Protein AF-A0A0E3U352-F1 (afdb_monomer)

Radius of gyration: 19.58 Å; Cα contacts (8 Å, |Δi|>4): 116; chains: 1; bounding box: 45×62×41 Å

Mean predicted aligned error: 8.44 Å

pLDDT: mean 85.52, std 12.53, range [51.03, 97.19]

Organism: NCBI:txid931571

Nearest PDB structures (foldseek):
  3rzs-assembly1_A  TM=8.070E-01  e=1.057E-03  Apis mellifera
  3s0g-assembly2_B  TM=7.967E-01  e=9.488E-04  Apis mellifera
  6oii-assembly1_A  TM=7.625E-01  e=1.627E-03  Aedes aegypti
  8by4-assembly1_A  TM=8.052E-01  e=2.789E-03  Aedes albopictus
  7xyq-assembly1_B  TM=6.851E-01  e=1.627E-03  synthetic construct

Structure (mmCIF, N/CA/C/O backbone):
data_AF-A0A0E3U352-F1
#
_entry.id   AF-A0A0E3U352-F1
#
loop_
_atom_site.group_PDB
_atom_site.id
_atom_site.type_symbol
_atom_site.label_atom_id
_atom_site.label_alt_id
_atom_site.label_comp_id
_atom_site.label_asym_id
_atom_site.label_entity_id
_atom_site.label_seq_id
_atom_site.pdbx_PDB_ins_code
_atom_site.Cartn_x
_atom_site.Cartn_y
_atom_site.Cartn_z
_atom_site.occupancy
_atom_site.B_iso_or_equiv
_atom_site.auth_seq_id
_atom_site.auth_comp_id
_atom_site.auth_asym_id
_atom_site.auth_atom_id
_atom_site.pdbx_PDB_model_num
ATOM 1 N N . MET A 1 1 ? -15.430 -45.493 -12.175 1.00 65.56 1 MET A N 1
ATOM 2 C CA . MET A 1 1 ? -14.431 -44.881 -11.269 1.00 65.56 1 MET A CA 1
ATOM 3 C C . MET A 1 1 ? -13.595 -43.798 -11.962 1.00 65.56 1 MET A C 1
ATOM 5 O O . MET A 1 1 ? -13.644 -42.668 -11.506 1.00 65.56 1 MET A O 1
ATOM 9 N N . MET A 1 2 ? -12.945 -44.054 -13.107 1.00 70.50 2 MET A N 1
ATOM 10 C CA . MET A 1 2 ? -12.106 -43.055 -13.814 1.00 70.50 2 MET A CA 1
ATOM 11 C C . MET A 1 2 ? -12.839 -41.765 -14.256 1.00 70.50 2 MET A C 1
ATOM 13 O O . MET A 1 2 ? -12.291 -40.674 -14.143 1.00 70.50 2 MET A O 1
ATOM 17 N N . LYS A 1 3 ? -14.112 -41.863 -14.675 1.00 71.12 3 LYS A N 1
ATOM 18 C CA . LYS A 1 3 ? -14.946 -40.695 -15.039 1.00 71.12 3 LYS A CA 1
ATOM 19 C C . LYS A 1 3 ? -15.264 -39.764 -13.856 1.00 71.12 3 LYS A C 1
ATOM 21 O O . LYS A 1 3 ? -15.418 -38.568 -14.059 1.00 71.12 3 LYS A O 1
ATOM 26 N N . LEU A 1 4 ? -15.342 -40.302 -12.634 1.00 76.75 4 LEU A N 1
ATOM 27 C CA . LEU A 1 4 ? -15.617 -39.523 -11.419 1.00 76.75 4 LEU A CA 1
ATOM 28 C C . LEU A 1 4 ? -14.368 -38.747 -10.966 1.00 76.75 4 LEU A C 1
ATOM 30 O O . LEU A 1 4 ? -14.471 -37.601 -10.549 1.00 76.75 4 LEU A O 1
ATOM 34 N N . LEU A 1 5 ? -13.188 -39.353 -11.129 1.00 78.75 5 LEU A N 1
ATOM 35 C CA . LEU A 1 5 ? -11.890 -38.733 -10.846 1.00 78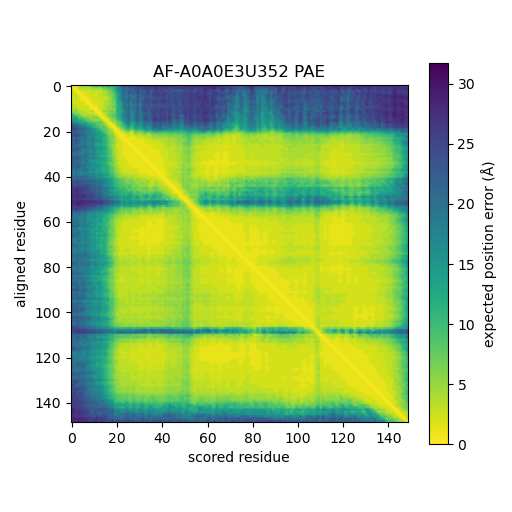.75 5 LEU A CA 1
ATOM 36 C C . LEU A 1 5 ? -11.598 -37.549 -11.781 1.00 78.75 5 LEU A C 1
ATOM 38 O O . LEU A 1 5 ? -11.175 -36.499 -11.314 1.00 78.75 5 LEU A O 1
ATOM 42 N N . LEU A 1 6 ? -11.896 -37.684 -13.078 1.00 77.75 6 LEU A N 1
ATOM 43 C CA . LEU A 1 6 ? -11.733 -36.595 -14.051 1.00 77.75 6 LEU A CA 1
ATOM 44 C C . LEU A 1 6 ? -12.656 -35.402 -13.766 1.00 77.75 6 LEU A C 1
ATOM 46 O O . LEU A 1 6 ? -12.216 -34.262 -13.871 1.00 77.75 6 LEU A O 1
ATOM 50 N N . LEU A 1 7 ? -13.907 -35.652 -13.361 1.00 78.75 7 LEU A N 1
ATOM 51 C CA . LEU A 1 7 ? -14.844 -34.594 -12.965 1.00 78.75 7 LEU A CA 1
ATOM 52 C C . LEU A 1 7 ? -14.367 -33.842 -11.717 1.00 78.75 7 LEU A C 1
ATOM 54 O O . LEU A 1 7 ? -14.436 -32.619 -11.690 1.00 78.75 7 LEU A O 1
ATOM 58 N N . LEU A 1 8 ? -13.833 -34.547 -10.715 1.00 77.88 8 LEU A N 1
ATOM 59 C CA . LEU A 1 8 ? -13.301 -33.918 -9.502 1.00 77.88 8 LEU A CA 1
ATOM 60 C C . LEU A 1 8 ? -12.065 -33.052 -9.783 1.00 77.88 8 LEU A C 1
ATOM 62 O O . LEU A 1 8 ? -11.961 -31.969 -9.217 1.00 77.88 8 LEU A O 1
ATOM 66 N N . VAL A 1 9 ? -11.181 -33.484 -10.689 1.00 78.19 9 VAL A N 1
ATOM 67 C CA . VAL A 1 9 ? -10.020 -32.690 -11.134 1.00 78.19 9 VAL A CA 1
ATOM 68 C C . VAL A 1 9 ? -10.463 -31.450 -11.917 1.00 78.19 9 VAL A C 1
ATOM 70 O O . VAL A 1 9 ? -9.933 -30.366 -11.709 1.00 78.19 9 VAL A O 1
ATOM 73 N N . PHE A 1 10 ? -11.470 -31.567 -12.786 1.00 71.69 10 PHE A N 1
ATOM 74 C CA . PHE A 1 10 ? -11.976 -30.417 -13.544 1.00 71.69 10 PHE A CA 1
ATOM 75 C C . PHE A 1 10 ? -12.649 -29.374 -12.636 1.00 71.69 10 PHE A C 1
ATOM 77 O O . PHE A 1 10 ? -12.454 -28.174 -12.819 1.00 71.69 10 PHE A O 1
ATOM 84 N N . VAL A 1 11 ? -13.392 -29.828 -11.619 1.00 69.88 11 VAL A N 1
ATOM 85 C CA . VAL A 1 11 ? -14.017 -28.948 -10.622 1.00 69.88 11 VAL A CA 1
ATOM 86 C C . VAL A 1 11 ? -12.960 -28.276 -9.739 1.00 69.88 11 VAL A C 1
ATOM 88 O O . VAL A 1 11 ? -13.047 -27.068 -9.519 1.00 69.88 11 VAL A O 1
ATOM 91 N N . SER A 1 12 ? -11.926 -28.995 -9.290 1.00 65.56 12 SER A N 1
ATOM 92 C CA . SER A 1 12 ? -10.854 -28.397 -8.481 1.00 65.56 12 SER A CA 1
ATOM 93 C C . SER A 1 12 ? -9.987 -27.408 -9.267 1.00 65.56 12 SER A C 1
ATOM 95 O O . SER A 1 12 ? -9.595 -26.388 -8.706 1.00 65.56 12 SER A O 1
ATOM 97 N N . LEU A 1 13 ? -9.758 -27.636 -10.567 1.00 60.59 13 LEU A N 1
ATOM 98 C CA . LEU A 1 13 ? -9.103 -26.659 -11.447 1.00 60.59 13 LEU A CA 1
ATOM 99 C C . LEU A 1 13 ? -9.964 -25.410 -11.678 1.00 60.59 13 LEU A C 1
ATOM 101 O O . LEU A 1 13 ? -9.439 -24.300 -11.695 1.00 60.59 13 LEU A O 1
ATOM 105 N N . SER A 1 14 ? -11.285 -25.564 -11.808 1.00 60.53 14 SER A N 1
ATOM 106 C CA . SER A 1 14 ? -12.181 -24.422 -12.038 1.00 60.53 14 SER A CA 1
ATOM 107 C C . SER A 1 14 ? -12.293 -23.464 -10.844 1.00 60.53 14 SER A C 1
ATOM 109 O O . SER A 1 14 ? -12.634 -22.300 -11.029 1.00 60.53 14 SER A O 1
ATOM 111 N N . MET A 1 15 ? -11.955 -23.913 -9.628 1.00 54.12 15 MET A N 1
ATOM 112 C CA . MET A 1 15 ? -11.966 -23.064 -8.430 1.00 54.12 15 MET A CA 1
ATOM 113 C C . MET A 1 15 ? -10.723 -22.174 -8.278 1.00 54.12 15 MET A C 1
ATOM 115 O O . MET A 1 15 ? -10.736 -21.281 -7.435 1.00 54.12 15 MET A O 1
ATOM 119 N N . GLN A 1 16 ? -9.669 -22.373 -9.077 1.00 53.03 16 GLN A N 1
ATOM 120 C CA . GLN A 1 16 ? -8.425 -21.599 -8.947 1.00 53.03 16 GLN A CA 1
ATOM 121 C C . GLN A 1 16 ? -8.409 -20.297 -9.756 1.00 53.03 16 GLN A C 1
ATOM 123 O O . GLN A 1 16 ? -7.476 -19.514 -9.628 1.00 53.03 16 GLN A O 1
ATOM 128 N N . PHE A 1 17 ? -9.444 -20.028 -10.555 1.00 51.03 17 PHE A N 1
ATOM 129 C CA . PHE A 1 17 ? -9.500 -18.849 -11.419 1.00 51.03 17 PHE A CA 1
ATOM 130 C C . PHE A 1 17 ? -10.541 -17.831 -10.935 1.00 51.03 17 PHE A C 1
ATOM 132 O O . PHE A 1 17 ? -11.420 -17.404 -11.680 1.00 51.03 17 PHE A O 1
ATOM 139 N N . GLN A 1 18 ? -10.467 -17.431 -9.664 1.00 53.19 18 GLN A N 1
ATOM 140 C CA . GLN A 1 18 ? -11.111 -16.187 -9.244 1.00 53.19 18 GLN A CA 1
ATOM 141 C C . GLN A 1 18 ? -10.160 -15.038 -9.556 1.00 53.19 18 GLN A C 1
ATOM 143 O O . GLN A 1 18 ? -9.389 -14.613 -8.701 1.00 53.19 18 GLN A O 1
ATOM 148 N N . ALA A 1 19 ? -10.194 -14.559 -10.802 1.00 55.97 19 ALA A N 1
ATOM 149 C CA . ALA A 1 19 ? -9.530 -13.313 -11.163 1.00 55.97 19 ALA A CA 1
ATOM 150 C C . ALA A 1 19 ? -10.011 -12.219 -10.194 1.00 55.97 19 ALA A C 1
ATOM 152 O O . ALA A 1 19 ? -11.201 -11.888 -10.164 1.00 55.97 19 ALA A O 1
ATOM 153 N N . LYS A 1 20 ? -9.108 -11.714 -9.345 1.00 63.66 20 LYS A N 1
ATOM 154 C CA . LYS A 1 20 ? -9.445 -10.692 -8.350 1.00 63.66 20 LYS A CA 1
ATOM 155 C C . LYS A 1 20 ? -9.886 -9.424 -9.084 1.00 63.66 20 LYS A C 1
ATOM 157 O O . LYS A 1 20 ? -9.142 -8.837 -9.863 1.00 63.66 20 LYS A O 1
ATOM 162 N N . ARG A 1 21 ? -11.138 -9.016 -8.869 1.00 79.12 21 ARG A N 1
ATOM 163 C CA . ARG A 1 21 ? -11.735 -7.845 -9.523 1.00 79.12 21 ARG A CA 1
ATOM 164 C C . ARG A 1 21 ? -11.149 -6.557 -8.934 1.00 79.12 21 ARG A C 1
ATOM 166 O O . ARG A 1 21 ? -11.335 -6.305 -7.746 1.00 79.12 21 ARG A O 1
ATOM 173 N N . LYS A 1 22 ? -10.537 -5.710 -9.770 1.00 80.19 22 LYS A N 1
ATOM 174 C CA . LYS A 1 22 ? -10.130 -4.344 -9.389 1.00 80.19 22 LYS A CA 1
ATOM 175 C C . LYS A 1 22 ? -11.357 -3.509 -8.987 1.00 80.19 22 LYS A C 1
ATOM 177 O O . LYS A 1 22 ? -12.400 -3.580 -9.641 1.00 80.19 22 LYS A O 1
ATOM 182 N N . LEU A 1 23 ? -11.239 -2.719 -7.918 1.00 85.31 23 LEU A N 1
ATOM 183 C CA . LEU A 1 23 ? -12.310 -1.819 -7.479 1.00 85.31 23 LEU A CA 1
ATOM 184 C C . LEU A 1 23 ? -12.425 -0.625 -8.431 1.00 85.31 23 LEU A C 1
ATOM 186 O O . LEU A 1 23 ? -11.430 -0.047 -8.865 1.00 85.31 23 LEU A O 1
ATOM 190 N N . THR A 1 24 ? -13.657 -0.214 -8.708 1.00 89.44 24 THR A N 1
ATOM 191 C CA . THR A 1 24 ? -13.950 1.052 -9.386 1.00 89.44 24 THR A CA 1
ATOM 192 C C . THR A 1 24 ? -13.665 2.253 -8.478 1.00 89.44 24 THR A C 1
ATOM 194 O O . THR A 1 24 ? -13.615 2.138 -7.253 1.00 89.44 24 THR A O 1
ATOM 197 N N . GLN A 1 25 ? -13.542 3.450 -9.060 1.00 87.75 25 GLN A N 1
ATOM 198 C CA . GLN A 1 25 ? -13.321 4.684 -8.292 1.00 87.75 25 GLN A CA 1
ATOM 199 C C . GLN A 1 25 ? -14.418 4.958 -7.252 1.00 87.75 25 GLN A C 1
ATOM 201 O O . GLN A 1 25 ? -14.124 5.402 -6.141 1.00 87.75 25 GLN A O 1
ATOM 206 N N . ASP A 1 26 ? -15.679 4.668 -7.570 1.00 92.00 26 ASP A N 1
ATOM 207 C CA . ASP A 1 26 ? -16.778 4.864 -6.621 1.00 92.00 26 ASP A CA 1
ATOM 208 C C . ASP A 1 26 ? -16.754 3.834 -5.486 1.00 92.00 26 ASP A C 1
ATOM 210 O O . ASP A 1 26 ? -17.045 4.175 -4.337 1.00 92.00 26 ASP A O 1
ATOM 214 N N . GLU A 1 27 ? -16.317 2.606 -5.764 1.00 92.00 27 GLU A N 1
ATOM 215 C CA . GLU A 1 27 ? -16.105 1.584 -4.737 1.00 92.00 27 GLU A CA 1
ATOM 216 C C . GLU A 1 27 ? -14.934 1.939 -3.821 1.00 92.00 27 GLU A C 1
ATOM 218 O O . GLU A 1 27 ? -15.064 1.813 -2.606 1.00 92.00 27 GLU A O 1
ATOM 223 N N . ILE A 1 28 ? -13.838 2.477 -4.365 1.00 89.81 28 ILE A N 1
ATOM 224 C CA . ILE A 1 28 ? -12.711 2.988 -3.568 1.00 89.81 28 ILE A CA 1
ATOM 225 C C . ILE A 1 28 ? -13.178 4.124 -2.649 1.00 89.81 28 ILE A C 1
ATOM 227 O O . ILE A 1 28 ? -12.854 4.142 -1.461 1.00 89.81 28 ILE A O 1
ATOM 231 N N . ARG A 1 29 ? -13.983 5.067 -3.156 1.00 90.88 29 ARG A N 1
ATOM 232 C CA . ARG A 1 29 ? -14.548 6.156 -2.337 1.00 90.88 29 ARG A CA 1
ATOM 233 C C . ARG A 1 29 ? -15.460 5.626 -1.232 1.00 90.88 29 ARG A C 1
ATOM 235 O O . ARG A 1 29 ? -15.402 6.118 -0.101 1.00 90.88 29 ARG A O 1
ATOM 242 N N . ALA A 1 30 ? -16.298 4.639 -1.546 1.00 93.88 30 ALA A N 1
ATOM 243 C CA . ALA A 1 30 ? -17.180 4.003 -0.576 1.00 93.88 30 ALA A CA 1
ATOM 244 C C . ALA A 1 30 ? -16.386 3.260 0.512 1.00 93.88 30 ALA A C 1
ATOM 246 O O . ALA A 1 30 ? -16.662 3.455 1.701 1.00 93.88 30 ALA A O 1
ATOM 247 N N . ALA A 1 31 ? -15.366 2.489 0.119 1.00 93.12 31 ALA A N 1
ATOM 248 C CA . ALA A 1 31 ? -14.446 1.805 1.023 1.00 93.12 31 ALA A CA 1
ATOM 249 C C . ALA A 1 31 ? -13.722 2.806 1.930 1.00 93.12 31 ALA A C 1
ATOM 251 O O . ALA A 1 31 ? -13.769 2.672 3.149 1.00 93.12 31 ALA A O 1
ATOM 252 N N . ASN A 1 32 ? -13.183 3.894 1.373 1.00 92.25 32 ASN A N 1
ATOM 253 C CA . ASN A 1 32 ? -12.518 4.939 2.153 1.00 92.25 32 ASN A CA 1
ATOM 254 C C . ASN A 1 32 ? -13.441 5.532 3.232 1.00 92.25 32 ASN A C 1
ATOM 256 O O . ASN A 1 32 ? -13.077 5.610 4.406 1.00 92.25 32 ASN A O 1
ATOM 260 N N . LYS A 1 33 ? -14.681 5.889 2.870 1.00 93.19 33 LYS A N 1
ATOM 261 C CA . LYS A 1 33 ? -15.666 6.416 3.830 1.00 93.19 33 LYS A CA 1
ATOM 262 C C . LYS A 1 33 ? -15.987 5.405 4.937 1.00 93.19 33 LYS A C 1
ATOM 264 O O . LYS A 1 33 ? -16.078 5.783 6.107 1.00 93.19 33 LYS A O 1
ATOM 269 N N . LYS A 1 34 ? -16.166 4.131 4.576 1.00 95.94 34 LYS A N 1
ATOM 270 C CA . LYS A 1 34 ? -16.408 3.023 5.513 1.00 95.94 34 LYS A CA 1
ATOM 271 C C . LYS A 1 34 ? -15.214 2.836 6.457 1.00 95.94 34 LYS A C 1
ATOM 273 O O . LYS A 1 34 ? -15.401 2.822 7.672 1.00 95.94 34 LYS A O 1
ATOM 278 N N . CYS A 1 35 ? -14.001 2.752 5.923 1.00 95.75 35 CYS A N 1
ATOM 279 C CA . CYS A 1 35 ? -12.793 2.492 6.696 1.00 95.75 35 CYS A CA 1
ATOM 280 C C . CYS A 1 35 ? -12.414 3.659 7.611 1.00 95.75 35 CYS A C 1
ATOM 282 O O . CYS A 1 35 ? -12.021 3.417 8.750 1.00 95.75 35 CYS A O 1
ATOM 284 N N . LEU A 1 36 ? -12.611 4.912 7.185 1.00 94.69 36 LEU A N 1
ATOM 285 C CA . LEU A 1 36 ? -12.459 6.087 8.054 1.00 94.69 36 LEU A CA 1
ATOM 286 C C . LEU A 1 36 ? -13.405 6.039 9.254 1.00 94.69 36 LEU A C 1
ATOM 288 O O . LEU A 1 36 ? -12.991 6.250 10.394 1.00 94.69 36 LEU A O 1
ATOM 292 N N . LYS A 1 37 ? -14.679 5.720 9.001 1.00 95.38 37 LYS A N 1
ATOM 293 C CA . LYS A 1 37 ? -15.682 5.594 10.060 1.00 95.38 37 LYS A CA 1
ATOM 294 C C . LYS A 1 37 ? -15.311 4.486 11.050 1.00 95.38 37 LYS A C 1
ATOM 296 O O . LYS A 1 37 ? -15.405 4.703 12.253 1.00 95.38 37 LYS A O 1
ATOM 301 N N . ASN A 1 38 ? -14.890 3.323 10.554 1.00 95.50 38 ASN A N 1
ATOM 302 C CA . ASN A 1 38 ? -14.604 2.152 11.386 1.00 95.50 38 ASN A CA 1
ATOM 303 C C . ASN A 1 38 ? -13.318 2.300 12.208 1.00 95.50 38 ASN A C 1
ATOM 305 O O . ASN A 1 38 ? -13.252 1.830 13.341 1.00 95.50 38 ASN A O 1
ATOM 309 N N . SER A 1 39 ? -12.300 2.958 11.656 1.00 95.69 39 SER A N 1
ATOM 310 C CA . SER A 1 39 ? -11.027 3.170 12.345 1.00 95.69 39 SER A CA 1
ATOM 311 C C . SER A 1 39 ? -11.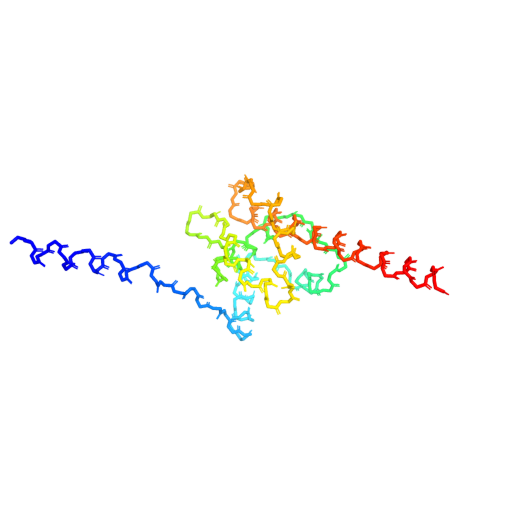054 4.352 13.318 1.00 95.69 39 SER A C 1
ATOM 313 O O . SER A 1 39 ? -10.212 4.435 14.214 1.00 95.69 39 SER A O 1
ATOM 315 N N . GLY A 1 40 ? -11.998 5.286 13.144 1.00 94.44 40 GLY A N 1
ATOM 316 C CA . GLY A 1 40 ? -12.020 6.556 13.871 1.00 94.44 40 GLY A CA 1
ATOM 317 C C . GLY A 1 40 ? -10.840 7.469 13.516 1.00 94.44 40 GLY A C 1
ATOM 318 O O . GLY A 1 40 ? -10.466 8.328 14.328 1.00 94.44 40 GLY A O 1
ATOM 319 N N . MET A 1 41 ? -10.217 7.241 12.353 1.00 91.31 41 MET A N 1
ATOM 320 C CA . MET A 1 41 ? -9.134 8.055 11.809 1.00 91.31 41 MET A CA 1
ATOM 321 C C . MET A 1 41 ? -9.678 9.375 11.256 1.00 91.31 41 MET A C 1
ATOM 323 O O . MET A 1 41 ? -10.767 9.434 10.685 1.00 91.31 41 MET A O 1
ATOM 327 N N . ASP A 1 42 ? -8.906 10.445 11.433 1.00 86.75 42 ASP A N 1
ATOM 328 C CA . ASP A 1 42 ? -9.269 11.758 10.918 1.00 86.75 42 ASP A CA 1
ATOM 329 C C . ASP A 1 42 ? -9.148 11.814 9.386 1.00 86.75 42 ASP A C 1
ATOM 331 O O . ASP A 1 42 ? -8.153 11.384 8.799 1.00 86.75 42 ASP A O 1
ATOM 335 N N . SER A 1 43 ? -10.164 12.376 8.730 1.00 83.44 43 SER A N 1
ATOM 336 C CA . SER A 1 43 ? -10.210 12.476 7.264 1.00 83.44 43 SER A CA 1
ATOM 337 C C . SER A 1 43 ? -9.130 13.389 6.667 1.00 83.44 43 SER A C 1
ATOM 339 O O . SER A 1 43 ? -8.784 13.241 5.494 1.00 83.44 43 SER A O 1
ATOM 341 N N . GLY A 1 44 ? -8.572 14.313 7.455 1.00 80.25 44 GLY A N 1
ATOM 342 C CA . GLY A 1 44 ? -7.453 15.164 7.063 1.00 80.25 44 GLY A CA 1
ATOM 343 C C . GLY A 1 44 ? -6.154 14.382 6.878 1.00 80.25 44 GLY A C 1
ATOM 344 O O . GLY A 1 44 ? -5.377 14.717 5.989 1.00 80.25 44 GLY A O 1
ATOM 345 N N . VAL A 1 45 ? -5.957 13.283 7.617 1.00 75.19 45 VAL A N 1
ATOM 346 C CA . VAL A 1 45 ? -4.788 12.401 7.442 1.00 75.19 45 VAL A CA 1
ATOM 347 C C . VAL A 1 45 ? -4.782 11.772 6.046 1.00 75.19 45 VAL A C 1
ATOM 349 O O . VAL A 1 45 ? -3.729 11.689 5.424 1.00 75.19 45 VAL A O 1
ATOM 352 N N . VAL A 1 46 ? -5.951 11.412 5.499 1.00 72.56 46 VAL A N 1
ATOM 353 C CA . VAL A 1 46 ? -6.058 10.839 4.141 1.00 72.56 46 VAL A CA 1
ATOM 354 C C . VAL A 1 46 ? -5.666 11.842 3.062 1.00 72.56 46 VAL A C 1
ATOM 356 O O . VAL A 1 46 ? -5.037 11.465 2.079 1.00 72.56 46 VAL A O 1
ATOM 359 N N . LYS A 1 47 ? -5.986 13.127 3.242 1.00 70.44 47 LYS A N 1
ATOM 360 C CA . LYS A 1 47 ? -5.592 14.165 2.279 1.00 70.44 47 LYS A CA 1
ATOM 361 C C . LYS A 1 47 ? -4.071 14.291 2.170 1.00 70.44 47 LYS A C 1
ATOM 363 O O . LYS A 1 47 ? -3.571 14.474 1.067 1.00 70.44 47 LYS A O 1
ATOM 368 N N . ASN A 1 48 ? -3.360 14.105 3.281 1.00 66.06 48 ASN A N 1
ATOM 369 C CA . ASN A 1 48 ? -1.896 14.139 3.316 1.00 66.06 48 ASN A CA 1
ATOM 370 C C . ASN A 1 48 ? -1.261 12.882 2.697 1.00 66.06 48 ASN A C 1
ATOM 372 O O . ASN A 1 48 ? -0.163 12.956 2.160 1.00 66.06 48 ASN A O 1
ATOM 376 N N . ILE A 1 49 ? -1.954 11.736 2.734 1.00 66.81 49 ILE A N 1
ATOM 377 C CA . ILE A 1 49 ? -1.524 10.518 2.022 1.00 66.81 49 ILE A CA 1
ATOM 378 C C . ILE A 1 49 ? -1.578 10.749 0.507 1.00 66.81 49 ILE A C 1
ATOM 380 O O . ILE A 1 49 ? -0.672 10.347 -0.212 1.00 66.81 49 ILE A O 1
ATOM 384 N N . ILE A 1 50 ? -2.628 11.424 0.029 1.00 59.66 50 ILE A N 1
ATOM 385 C CA . ILE A 1 50 ? -2.829 11.713 -1.398 1.00 59.66 50 ILE A CA 1
ATOM 386 C C . ILE A 1 50 ? -1.829 12.762 -1.910 1.00 59.66 50 ILE A C 1
ATOM 388 O O . ILE A 1 50 ? -1.455 12.711 -3.078 1.00 59.66 50 ILE A O 1
ATOM 392 N N . SER A 1 51 ? -1.387 13.703 -1.066 1.00 58.69 51 SER A N 1
ATOM 393 C CA . SER A 1 51 ? -0.434 14.748 -1.472 1.00 58.69 51 SER A CA 1
ATOM 394 C C . SER A 1 51 ? 1.033 14.306 -1.468 1.00 58.69 51 SER A C 1
ATOM 396 O O . SER A 1 51 ? 1.880 15.103 -1.849 1.00 58.69 51 SER A O 1
ATOM 398 N N . LEU A 1 52 ? 1.340 13.064 -1.063 1.00 59.50 52 LEU A N 1
ATOM 399 C CA . LEU A 1 52 ? 2.689 12.470 -1.027 1.00 59.50 52 LEU A CA 1
ATOM 400 C C . LEU A 1 52 ? 3.736 13.216 -0.172 1.00 59.50 52 LEU A C 1
ATOM 402 O O . LEU A 1 52 ? 4.879 12.778 -0.102 1.00 59.50 52 LEU A O 1
ATOM 406 N N . ASP A 1 53 ? 3.377 14.293 0.531 1.00 57.09 53 ASP A N 1
ATOM 407 C CA . ASP A 1 53 ? 4.370 15.119 1.232 1.00 57.09 53 ASP A CA 1
ATOM 408 C C . ASP A 1 53 ? 5.019 14.394 2.421 1.00 57.09 53 ASP A C 1
ATOM 410 O O . ASP A 1 53 ? 6.192 14.613 2.721 1.00 57.09 53 ASP A O 1
ATOM 414 N N . THR A 1 54 ? 4.271 13.531 3.124 1.00 68.38 54 THR A N 1
ATOM 415 C CA . THR A 1 54 ? 4.800 12.724 4.237 1.00 68.38 54 THR A CA 1
ATOM 416 C C . THR A 1 54 ? 4.002 11.437 4.447 1.00 68.38 54 THR A C 1
ATOM 418 O O . THR A 1 54 ? 2.774 11.458 4.542 1.00 68.38 54 THR A O 1
ATOM 421 N N . PHE A 1 55 ? 4.700 10.308 4.613 1.00 77.06 55 PHE A N 1
ATOM 422 C CA . PHE A 1 55 ? 4.069 9.067 5.067 1.00 77.06 55 PHE A CA 1
ATOM 423 C C . PHE A 1 55 ? 3.535 9.268 6.499 1.00 77.06 55 PHE A C 1
ATOM 425 O O . PHE A 1 55 ? 4.310 9.684 7.372 1.00 77.06 55 PHE A O 1
ATOM 432 N N . PRO A 1 56 ? 2.239 9.022 6.782 1.00 83.31 56 PRO A N 1
ATOM 433 C CA . PRO A 1 56 ? 1.680 9.310 8.097 1.00 83.31 56 PRO A CA 1
ATOM 434 C C . PRO A 1 56 ? 2.396 8.542 9.202 1.00 83.31 56 PRO A C 1
ATOM 436 O O . PRO A 1 56 ? 2.796 7.391 9.022 1.00 83.31 56 PRO A O 1
ATOM 439 N N . LYS A 1 57 ? 2.518 9.161 10.381 1.00 87.50 57 LYS A N 1
ATOM 440 C CA . LYS A 1 57 ? 3.072 8.474 11.550 1.00 87.50 57 LYS A CA 1
ATOM 441 C C . LYS A 1 57 ? 2.213 7.249 11.903 1.00 87.50 57 LYS A C 1
ATOM 443 O O . LYS A 1 57 ? 0.982 7.340 11.856 1.00 87.50 57 LYS A O 1
ATOM 448 N N . PRO A 1 58 ? 2.842 6.131 12.298 1.00 91.44 58 PRO A N 1
ATOM 449 C CA . PRO A 1 58 ? 2.116 4.933 12.693 1.00 91.44 58 PRO A CA 1
ATOM 450 C C . PRO A 1 58 ? 1.237 5.222 13.916 1.00 91.44 58 PRO A C 1
ATOM 452 O O . PRO A 1 58 ? 1.635 5.947 14.829 1.00 91.44 58 PRO A O 1
ATOM 455 N N . SER A 1 59 ? 0.023 4.675 13.914 1.00 93.62 59 SER A N 1
ATOM 456 C CA . SER A 1 59 ? -0.921 4.741 15.033 1.00 93.62 59 SER A CA 1
ATOM 457 C C . SER A 1 59 ? -1.973 3.647 14.893 1.00 93.62 59 SER A C 1
ATOM 459 O O . SER A 1 59 ? -2.296 3.254 13.772 1.00 93.62 59 SER A O 1
ATOM 461 N N . ASP A 1 60 ? -2.588 3.229 15.999 1.00 95.75 60 ASP A N 1
ATOM 462 C CA . ASP A 1 60 ? -3.634 2.193 15.996 1.00 95.75 60 ASP A CA 1
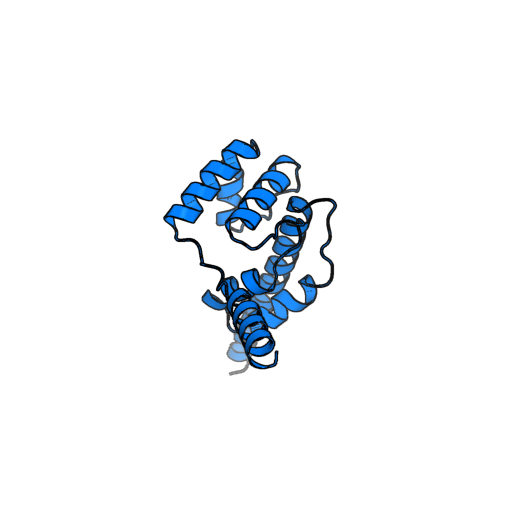ATOM 463 C C . ASP A 1 60 ? -4.791 2.524 15.048 1.00 95.75 60 ASP A C 1
ATOM 465 O O . ASP A 1 60 ? -5.330 1.657 14.363 1.00 95.75 60 ASP A O 1
ATOM 469 N N . LYS A 1 61 ? -5.182 3.803 14.988 1.00 95.00 61 LYS A N 1
ATOM 470 C CA . LYS A 1 61 ? -6.233 4.272 14.078 1.00 95.00 61 LYS A CA 1
ATOM 471 C C . LYS A 1 61 ? -5.803 4.145 12.621 1.00 95.00 61 LYS A C 1
ATOM 473 O O . LYS A 1 61 ? -6.611 3.753 11.784 1.00 95.00 61 LYS A O 1
ATOM 478 N N . TYR A 1 62 ? -4.544 4.458 12.320 1.00 93.31 62 TYR A N 1
ATOM 479 C CA . TYR A 1 62 ? -4.034 4.337 10.962 1.00 93.31 62 TYR A CA 1
ATOM 480 C C . TYR A 1 62 ? -3.889 2.872 10.539 1.00 93.31 62 TYR A C 1
ATOM 482 O O . TYR A 1 62 ? -4.316 2.519 9.446 1.00 93.31 62 TYR A O 1
ATOM 490 N N . PHE A 1 63 ? -3.407 1.997 11.423 1.00 95.75 63 PHE A N 1
ATOM 491 C CA . PHE A 1 63 ? -3.334 0.559 11.152 1.00 95.75 63 PHE A CA 1
ATOM 492 C C . PHE A 1 63 ? -4.715 -0.050 10.906 1.00 95.75 63 PHE A C 1
ATOM 494 O O . PHE A 1 63 ? -4.900 -0.722 9.899 1.00 95.75 63 PHE A O 1
ATOM 501 N N . LYS A 1 64 ? -5.723 0.273 11.729 1.00 96.81 64 LYS A N 1
ATOM 502 C CA . LYS A 1 64 ? -7.113 -0.170 11.495 1.00 96.81 64 LYS A CA 1
ATOM 503 C C . LYS A 1 64 ? -7.679 0.326 10.167 1.00 96.81 64 LYS A C 1
ATOM 505 O O . LYS A 1 64 ? -8.434 -0.381 9.503 1.00 96.81 64 LYS A O 1
ATOM 510 N N . TYR A 1 65 ? -7.353 1.562 9.793 1.00 95.56 65 TYR A N 1
ATOM 511 C CA . TYR A 1 65 ? -7.746 2.102 8.497 1.00 95.56 65 TYR A CA 1
ATOM 512 C C . TYR A 1 65 ? -7.089 1.324 7.350 1.00 95.56 65 TYR A C 1
ATOM 514 O O . TYR A 1 65 ? -7.790 0.922 6.424 1.00 95.56 65 TYR A O 1
ATOM 522 N N . LEU A 1 66 ? -5.775 1.089 7.426 1.00 95.06 66 LEU A N 1
ATOM 523 C CA . LEU A 1 66 ? -5.025 0.360 6.405 1.00 95.06 66 LEU A CA 1
ATOM 524 C C . LEU A 1 66 ? -5.485 -1.087 6.281 1.00 95.06 66 LEU A C 1
ATOM 526 O O . LEU A 1 66 ? -5.701 -1.535 5.165 1.00 95.06 66 LEU A O 1
ATOM 530 N N . GLU A 1 67 ? -5.709 -1.780 7.394 1.00 97.19 67 GLU A N 1
ATOM 531 C CA . GLU A 1 67 ? -6.240 -3.144 7.408 1.00 97.19 67 GLU A CA 1
ATOM 532 C C . GLU A 1 67 ? -7.576 -3.226 6.660 1.00 97.19 67 GLU A C 1
ATOM 534 O O . GLU A 1 67 ? -7.728 -4.026 5.741 1.00 97.19 67 GLU A O 1
ATOM 539 N N . CYS A 1 68 ? -8.512 -2.323 6.975 1.00 96.88 68 CYS A N 1
ATOM 540 C CA . CYS A 1 68 ? -9.802 -2.237 6.293 1.00 96.88 68 CYS A CA 1
ATOM 541 C C . CYS A 1 68 ? -9.652 -1.940 4.793 1.00 96.88 68 CYS A C 1
ATOM 543 O O . CYS A 1 68 ? -10.275 -2.603 3.966 1.00 96.88 68 CYS A O 1
ATOM 545 N N . MET A 1 69 ? -8.815 -0.963 4.432 1.00 95.00 69 MET A N 1
ATOM 546 C CA . MET A 1 69 ? -8.621 -0.568 3.036 1.00 95.00 69 MET A CA 1
ATOM 547 C C . MET A 1 69 ? -7.911 -1.643 2.218 1.00 95.00 69 MET A C 1
ATOM 549 O O . MET A 1 69 ? -8.280 -1.867 1.069 1.00 95.00 69 MET A O 1
ATOM 553 N N . TYR A 1 70 ? -6.881 -2.281 2.768 1.00 95.44 70 TYR A N 1
ATOM 554 C CA . TYR A 1 70 ? -6.125 -3.322 2.078 1.00 95.44 70 TYR A CA 1
ATOM 555 C C . TYR A 1 70 ? -6.970 -4.581 1.908 1.00 95.44 70 TYR A C 1
ATOM 557 O O . TYR A 1 70 ? -6.924 -5.194 0.845 1.00 95.44 70 TYR A O 1
ATOM 565 N N . PHE A 1 71 ? -7.783 -4.926 2.907 1.00 96.00 71 PHE A N 1
ATOM 566 C CA . PHE A 1 71 ? -8.738 -6.022 2.796 1.00 96.00 71 PHE A CA 1
ATOM 567 C C . PHE A 1 71 ? -9.785 -5.752 1.707 1.00 96.00 71 PHE A C 1
ATOM 569 O O . PHE A 1 71 ? -9.951 -6.570 0.805 1.00 96.00 71 PHE A O 1
ATOM 576 N N . ASP A 1 72 ? -10.434 -4.578 1.720 1.00 94.50 72 ASP A N 1
ATOM 577 C CA . ASP A 1 72 ? -11.448 -4.225 0.713 1.00 94.50 72 ASP A CA 1
ATOM 578 C C . ASP A 1 72 ? -10.851 -4.159 -0.712 1.00 94.50 72 ASP A C 1
ATOM 580 O O . ASP A 1 72 ? -11.562 -4.437 -1.674 1.00 94.50 72 ASP A O 1
ATOM 584 N N . GLN A 1 73 ? -9.558 -3.838 -0.861 1.00 92.44 73 GLN A N 1
ATOM 585 C CA . GLN A 1 73 ? -8.838 -3.831 -2.147 1.00 92.44 73 GLN A CA 1
ATOM 586 C C . GLN A 1 73 ? -8.276 -5.203 -2.563 1.00 92.44 73 GLN A C 1
ATOM 588 O O . GLN A 1 73 ? -7.799 -5.352 -3.685 1.00 92.44 73 GLN A O 1
ATOM 593 N N . GLY A 1 74 ? -8.322 -6.208 -1.684 1.00 93.50 74 GLY A N 1
ATOM 594 C CA . GLY A 1 74 ? -7.765 -7.541 -1.936 1.00 93.50 74 GLY A CA 1
ATOM 595 C C . GLY A 1 74 ? -6.242 -7.648 -1.782 1.00 93.50 74 GLY A C 1
ATOM 596 O O . GLY A 1 74 ? -5.674 -8.682 -2.145 1.00 93.50 74 GLY A O 1
ATOM 597 N N . TYR A 1 75 ? -5.596 -6.613 -1.234 1.00 94.69 75 TYR A N 1
ATOM 598 C CA . TYR A 1 75 ? -4.167 -6.572 -0.897 1.00 94.69 75 TYR A CA 1
ATOM 599 C C . TYR A 1 75 ? -3.850 -7.260 0.430 1.00 94.69 75 TYR A C 1
ATOM 601 O O . TYR A 1 75 ? -2.688 -7.545 0.700 1.00 94.69 75 TYR A O 1
ATOM 609 N N . LEU A 1 76 ? -4.863 -7.509 1.257 1.00 95.06 76 LEU A N 1
ATOM 610 C CA . LEU A 1 76 ? -4.777 -8.293 2.482 1.00 95.06 76 LEU A CA 1
ATOM 611 C C . LEU A 1 76 ? -5.757 -9.463 2.374 1.00 95.06 76 LEU A C 1
ATOM 613 O O . LEU A 1 76 ? -6.908 -9.255 1.989 1.00 95.06 76 LEU A O 1
ATOM 617 N N . ASP A 1 77 ? -5.314 -10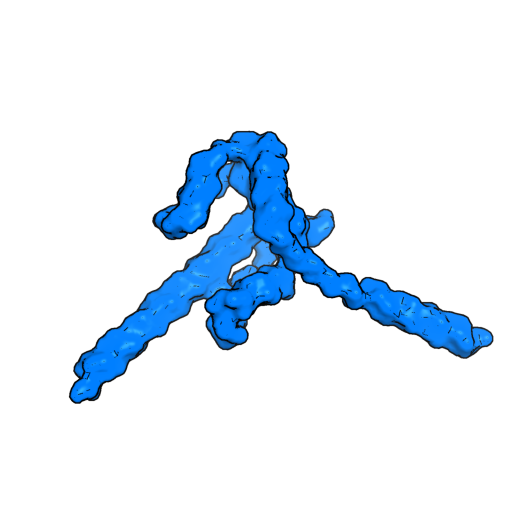.675 2.687 1.00 93.44 77 ASP A N 1
ATOM 618 C CA . ASP A 1 77 ? -6.189 -11.847 2.726 1.00 93.44 77 ASP A CA 1
ATOM 619 C C . ASP A 1 77 ? -6.907 -12.006 4.081 1.00 93.44 77 ASP A C 1
ATOM 621 O O . ASP A 1 77 ? -6.788 -11.175 4.986 1.00 93.44 77 ASP A O 1
ATOM 625 N N . SER A 1 78 ? -7.702 -13.072 4.218 1.00 93.81 78 SER A N 1
ATOM 626 C CA . SER A 1 78 ? -8.451 -13.369 5.445 1.00 93.81 78 SER A CA 1
ATOM 627 C C . SER A 1 78 ? -7.573 -13.718 6.646 1.00 93.81 78 SER A C 1
ATOM 629 O O . SER A 1 78 ? -8.050 -13.621 7.775 1.00 93.81 78 SER A O 1
ATOM 631 N N . ASP A 1 79 ? -6.319 -14.107 6.413 1.00 93.19 79 ASP A N 1
ATOM 632 C CA . ASP A 1 79 ? -5.347 -14.435 7.456 1.00 93.19 79 ASP A CA 1
ATOM 633 C C . ASP A 1 79 ? -4.521 -13.202 7.863 1.00 93.19 79 ASP A C 1
ATOM 635 O O . ASP A 1 79 ? -3.655 -13.274 8.739 1.00 93.19 79 ASP A O 1
ATOM 639 N N . GLY A 1 80 ? -4.795 -12.045 7.249 1.00 93.69 80 GLY A N 1
ATOM 640 C CA . GLY A 1 80 ? -4.065 -10.809 7.492 1.00 93.69 80 GLY A CA 1
ATOM 641 C C . GLY A 1 80 ? -2.693 -10.784 6.815 1.00 93.69 80 GLY A C 1
ATOM 642 O O . GLY A 1 80 ? -1.815 -10.040 7.260 1.00 93.69 80 GLY A O 1
ATOM 643 N N . LEU A 1 81 ? -2.479 -11.592 5.772 1.00 95.12 81 LEU A N 1
ATOM 644 C CA . LEU A 1 81 ? -1.249 -11.597 4.984 1.00 95.12 81 LEU A CA 1
ATOM 645 C C . LEU A 1 81 ? -1.382 -10.701 3.755 1.00 95.12 81 LEU A C 1
ATOM 647 O O . LEU A 1 81 ? -2.445 -10.578 3.146 1.00 95.12 81 LEU A O 1
ATOM 651 N N . ILE A 1 82 ? -0.270 -10.077 3.377 1.00 95.50 82 ILE A N 1
ATOM 652 C CA . ILE A 1 82 ? -0.204 -9.209 2.206 1.00 95.50 82 ILE A CA 1
ATOM 653 C C . ILE A 1 82 ? -0.181 -10.050 0.931 1.00 95.50 82 ILE A C 1
ATOM 655 O O . ILE A 1 82 ? 0.685 -10.910 0.758 1.00 95.50 82 ILE A O 1
ATOM 659 N N . SER A 1 83 ? -1.098 -9.747 0.016 1.00 94.25 83 SER A N 1
ATOM 660 C CA . SER A 1 83 ? -1.149 -10.300 -1.333 1.00 94.25 83 SER A CA 1
ATOM 661 C C . SER A 1 83 ? -0.332 -9.423 -2.282 1.00 94.25 83 SER A C 1
ATOM 663 O O . SER A 1 83 ? -0.859 -8.525 -2.939 1.00 94.25 83 SER A O 1
ATOM 665 N N . TYR A 1 84 ? 0.976 -9.685 -2.341 1.00 93.12 84 TYR A N 1
ATOM 666 C CA . TYR A 1 84 ? 1.904 -8.941 -3.201 1.00 93.12 84 TYR A CA 1
ATOM 667 C C . TYR A 1 84 ? 1.577 -9.066 -4.692 1.00 93.12 84 TYR A C 1
ATOM 669 O O . TYR A 1 84 ? 1.748 -8.092 -5.405 1.00 93.12 84 TYR A O 1
ATOM 677 N N . GLU A 1 85 ? 1.022 -10.195 -5.137 1.00 92.00 85 GLU A N 1
ATOM 678 C CA . GLU A 1 85 ? 0.528 -10.383 -6.512 1.00 92.00 85 GLU A CA 1
ATOM 679 C C . GLU A 1 85 ? -0.550 -9.348 -6.880 1.00 92.00 85 GLU A C 1
ATOM 681 O O . GLU A 1 85 ? -0.489 -8.701 -7.916 1.00 92.00 85 GLU A O 1
ATOM 686 N N . THR A 1 86 ? -1.520 -9.109 -5.990 1.00 92.50 86 THR A N 1
ATOM 687 C CA . THR A 1 86 ? -2.586 -8.123 -6.250 1.00 92.50 86 THR A CA 1
ATOM 688 C C . THR A 1 86 ? -2.061 -6.688 -6.214 1.00 92.50 86 THR A C 1
ATOM 690 O O . THR A 1 86 ? -2.571 -5.817 -6.916 1.00 92.50 86 THR A O 1
ATOM 693 N N . ILE A 1 87 ? -1.040 -6.435 -5.393 1.00 93.12 87 ILE A N 1
ATOM 694 C CA . ILE A 1 87 ? -0.343 -5.148 -5.353 1.00 93.12 87 ILE A CA 1
ATOM 695 C C . ILE A 1 87 ? 0.463 -4.941 -6.647 1.00 93.12 87 ILE A C 1
ATOM 697 O O . ILE A 1 87 ? 0.397 -3.863 -7.229 1.00 93.12 87 ILE A O 1
ATOM 701 N N . GLU A 1 88 ? 1.176 -5.963 -7.120 1.00 94.06 88 GLU A N 1
ATOM 702 C CA . GLU A 1 88 ? 1.921 -5.957 -8.383 1.00 94.06 88 GLU A CA 1
ATOM 703 C C . GLU A 1 88 ? 1.004 -5.611 -9.562 1.00 94.06 88 GLU A C 1
ATOM 705 O O . GLU A 1 88 ? 1.255 -4.630 -10.264 1.00 94.06 88 GLU A O 1
ATOM 710 N N . ASP A 1 89 ? -0.119 -6.322 -9.697 1.00 92.81 89 ASP A N 1
ATOM 711 C CA . ASP A 1 89 ? -1.137 -6.084 -10.729 1.00 92.81 89 ASP A CA 1
ATOM 712 C C . ASP A 1 89 ? -1.686 -4.650 -10.733 1.00 92.81 89 ASP A C 1
ATOM 714 O O . ASP A 1 89 ? -2.116 -4.139 -11.771 1.00 92.81 89 ASP A O 1
ATOM 718 N N . PHE A 1 90 ? -1.738 -4.003 -9.567 1.00 91.25 90 PHE A N 1
ATOM 719 C CA . PHE A 1 90 ? -2.162 -2.611 -9.449 1.00 91.25 90 PHE A CA 1
ATOM 720 C C . PHE A 1 90 ? -1.065 -1.641 -9.898 1.00 91.25 90 PHE A C 1
ATOM 722 O O . PHE A 1 90 ? -1.342 -0.699 -10.635 1.00 91.25 90 PHE A O 1
ATOM 729 N N . ILE A 1 91 ? 0.181 -1.852 -9.473 1.00 92.12 91 ILE A N 1
ATOM 730 C CA . ILE A 1 91 ? 1.289 -0.927 -9.766 1.00 92.12 91 ILE A CA 1
ATOM 731 C C . ILE A 1 91 ? 1.680 -0.985 -11.247 1.00 92.12 91 ILE A C 1
ATOM 733 O O . ILE A 1 91 ? 2.078 0.034 -11.813 1.00 92.12 91 ILE A O 1
ATOM 737 N N . LEU A 1 92 ? 1.503 -2.140 -11.894 1.00 94.19 92 LEU A N 1
ATOM 738 C CA . LEU A 1 92 ? 1.710 -2.317 -13.335 1.00 94.19 92 LEU A CA 1
ATOM 739 C C . LEU A 1 92 ? 0.797 -1.437 -14.209 1.00 94.19 92 LEU A C 1
ATOM 741 O O . LEU A 1 92 ? 1.084 -1.255 -15.390 1.00 94.19 92 LEU A O 1
ATOM 745 N N . ASP A 1 93 ? -0.264 -0.840 -13.652 1.00 91.94 93 ASP A N 1
ATOM 746 C CA . ASP A 1 93 ? -1.060 0.171 -14.365 1.00 91.94 93 ASP A CA 1
ATOM 747 C C . ASP A 1 93 ? -0.298 1.509 -14.533 1.00 91.94 93 ASP A C 1
ATOM 749 O O . ASP A 1 93 ? -0.713 2.357 -15.326 1.00 91.94 93 ASP A O 1
ATOM 753 N N . PHE A 1 94 ? 0.801 1.716 -13.794 1.00 91.12 94 PHE A N 1
ATOM 754 C CA . PHE A 1 94 ? 1.532 2.988 -13.714 1.00 91.12 94 PHE A CA 1
ATOM 755 C C . PHE A 1 94 ? 3.022 2.879 -14.058 1.00 91.12 94 PHE A C 1
ATOM 757 O O . PHE A 1 94 ? 3.603 3.849 -14.542 1.00 91.12 94 PHE A O 1
ATOM 764 N N . TYR A 1 95 ? 3.637 1.723 -13.811 1.00 93.12 95 TYR A N 1
ATOM 765 C CA . TYR A 1 95 ? 5.068 1.489 -14.002 1.00 93.12 95 TYR A CA 1
ATOM 766 C C . TYR A 1 95 ? 5.308 0.261 -14.884 1.00 93.12 95 TYR A C 1
ATOM 768 O O . TYR A 1 95 ? 4.481 -0.647 -14.950 1.00 93.12 95 TYR A O 1
ATOM 776 N N . ASP A 1 96 ? 6.457 0.216 -15.559 1.00 95.00 96 ASP A N 1
ATOM 777 C CA . ASP A 1 96 ? 6.870 -0.959 -16.324 1.00 95.00 96 ASP A CA 1
ATOM 778 C C . ASP A 1 96 ? 7.260 -2.133 -15.408 1.00 95.00 96 ASP A C 1
ATOM 780 O O . ASP A 1 96 ? 7.587 -1.957 -14.231 1.00 95.00 96 ASP A O 1
ATOM 784 N N . VAL A 1 97 ? 7.254 -3.342 -15.973 1.00 95.62 97 VAL A N 1
ATOM 785 C CA . VAL A 1 97 ? 7.512 -4.596 -15.247 1.00 95.62 97 VAL A CA 1
ATOM 786 C C . VAL A 1 97 ? 8.853 -4.584 -14.508 1.00 95.62 97 VAL A C 1
ATOM 788 O O . VAL A 1 97 ? 8.918 -5.045 -13.367 1.00 95.62 97 VAL A O 1
ATOM 791 N N . ASP A 1 98 ? 9.916 -4.043 -15.110 1.00 95.31 98 ASP A N 1
ATOM 792 C CA . ASP A 1 98 ? 11.245 -4.048 -14.492 1.00 95.31 98 ASP A CA 1
ATOM 793 C C . ASP A 1 98 ? 11.307 -3.086 -13.301 1.00 95.31 98 ASP A C 1
ATOM 795 O O . ASP A 1 98 ? 11.924 -3.408 -12.279 1.00 95.31 98 ASP A O 1
ATOM 799 N N . THR A 1 99 ? 10.648 -1.929 -13.402 1.00 94.69 99 THR A N 1
ATOM 800 C CA . THR A 1 99 ? 10.496 -0.985 -12.287 1.00 94.69 99 THR A CA 1
ATOM 801 C C . THR A 1 99 ? 9.680 -1.597 -11.149 1.00 94.69 99 THR A C 1
ATOM 803 O O . THR A 1 99 ? 10.116 -1.550 -9.995 1.00 94.69 99 THR A O 1
ATOM 806 N N . VAL A 1 100 ? 8.533 -2.222 -11.451 1.00 94.94 100 VAL A N 1
ATOM 807 C CA . VAL A 1 100 ? 7.686 -2.870 -10.433 1.00 94.94 100 VAL A CA 1
ATOM 808 C C . VAL A 1 100 ? 8.449 -3.968 -9.708 1.00 94.94 100 VAL A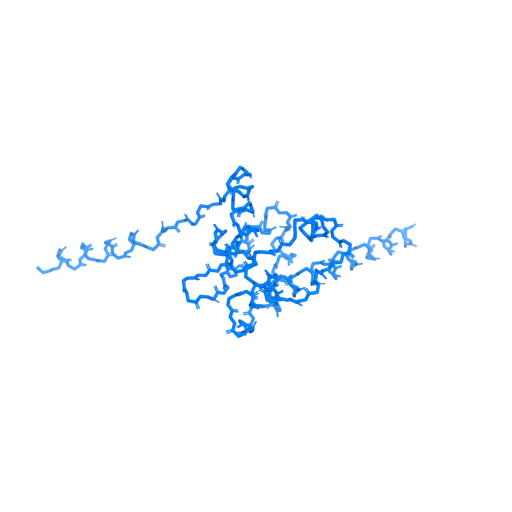 C 1
ATOM 810 O O . VAL A 1 100 ? 8.490 -3.978 -8.478 1.00 94.94 100 VAL A O 1
ATOM 813 N N . LYS A 1 101 ? 9.126 -4.846 -10.450 1.00 94.56 101 LYS A N 1
ATOM 814 C CA . LYS A 1 101 ? 9.916 -5.937 -9.881 1.00 94.56 101 LYS A CA 1
ATOM 815 C C . LYS A 1 101 ? 11.007 -5.423 -8.942 1.00 94.56 101 LYS A C 1
ATOM 817 O O . LYS A 1 101 ? 11.089 -5.862 -7.797 1.00 94.56 101 LYS A O 1
ATOM 822 N N . GLN A 1 102 ? 11.801 -4.447 -9.387 1.00 94.75 102 GLN A N 1
ATOM 823 C CA . GLN A 1 102 ? 12.862 -3.852 -8.567 1.00 94.75 102 GLN A CA 1
ATOM 824 C C . GLN A 1 102 ? 12.327 -3.164 -7.307 1.00 94.75 102 GLN A C 1
ATOM 826 O O . GLN A 1 102 ? 12.999 -3.169 -6.274 1.00 94.75 102 GLN A O 1
ATOM 831 N N . ALA A 1 103 ? 11.139 -2.561 -7.382 1.00 93.81 103 ALA A N 1
ATOM 832 C CA . ALA A 1 103 ? 10.531 -1.893 -6.243 1.00 93.81 103 ALA A CA 1
ATOM 833 C C . ALA A 1 103 ? 9.925 -2.876 -5.232 1.00 93.81 103 ALA A C 1
ATOM 835 O O . ALA A 1 103 ? 10.029 -2.658 -4.022 1.00 93.81 103 ALA A O 1
ATOM 836 N N . LEU A 1 104 ? 9.297 -3.947 -5.724 1.00 93.12 104 LEU A N 1
ATOM 837 C CA . LEU A 1 104 ? 8.502 -4.869 -4.922 1.00 93.12 104 LEU A CA 1
ATOM 838 C C . LEU A 1 104 ? 9.338 -5.996 -4.309 1.00 93.12 104 LEU A C 1
ATOM 840 O O . LEU A 1 104 ? 9.146 -6.294 -3.132 1.00 93.12 104 LEU A O 1
ATOM 844 N N . GLU A 1 105 ? 10.278 -6.596 -5.052 1.00 92.75 105 GLU A N 1
ATOM 845 C CA . GLU A 1 105 ? 11.079 -7.748 -4.595 1.00 92.75 105 GLU A CA 1
ATOM 846 C C . GLU A 1 105 ? 11.721 -7.551 -3.207 1.00 92.75 105 GLU A C 1
ATOM 848 O O . GLU A 1 105 ? 11.605 -8.456 -2.374 1.00 92.75 105 GLU A O 1
ATOM 853 N N . PRO A 1 106 ? 12.320 -6.386 -2.876 1.00 90.88 106 PRO A N 1
ATOM 854 C CA . PRO A 1 106 ? 12.898 -6.165 -1.549 1.00 90.88 106 PRO A CA 1
ATOM 855 C C . PRO A 1 106 ? 11.865 -6.154 -0.410 1.00 90.88 106 PRO A C 1
ATOM 857 O O . PRO A 1 106 ? 12.235 -6.310 0.751 1.00 90.88 106 PRO A O 1
ATOM 860 N N . CYS A 1 107 ? 10.582 -5.954 -0.722 1.00 90.19 107 CYS A N 1
ATOM 861 C CA . CYS A 1 107 ? 9.500 -5.801 0.249 1.00 90.19 107 CYS A CA 1
ATOM 862 C C . CYS A 1 107 ? 8.739 -7.098 0.546 1.00 90.19 107 CYS A C 1
ATOM 864 O O . CYS A 1 107 ? 8.073 -7.173 1.578 1.00 90.19 107 CYS A O 1
ATOM 866 N N . VAL A 1 108 ? 8.807 -8.105 -0.335 1.00 81.19 108 VAL A N 1
ATOM 867 C CA . VAL A 1 108 ? 7.985 -9.336 -0.266 1.00 81.19 108 VAL A CA 1
ATOM 868 C C . VAL A 1 108 ? 8.331 -10.217 0.942 1.00 81.19 108 VAL A C 1
ATOM 870 O O . VAL A 1 108 ? 7.510 -11.002 1.414 1.00 81.19 108 VAL A O 1
ATOM 873 N N . VAL A 1 109 ? 9.547 -10.092 1.471 1.00 68.38 109 VAL A N 1
ATOM 874 C CA . VAL A 1 109 ? 10.176 -11.166 2.254 1.00 68.38 109 VAL A CA 1
ATOM 875 C C . VAL A 1 109 ? 9.691 -11.252 3.705 1.00 68.38 109 VAL A C 1
ATOM 877 O O . VAL A 1 109 ? 9.979 -12.234 4.382 1.00 68.38 109 VAL A O 1
ATOM 880 N N . LEU A 1 110 ? 8.965 -10.257 4.217 1.00 64.94 110 LEU A N 1
ATOM 881 C CA . LEU A 1 110 ? 8.935 -10.077 5.669 1.00 64.94 110 LEU A CA 1
ATOM 882 C C . LEU A 1 110 ? 7.566 -10.230 6.327 1.00 64.94 110 LEU A C 1
ATOM 884 O O . LEU A 1 110 ? 7.547 -10.546 7.514 1.00 64.94 110 LEU A O 1
ATOM 888 N N . GLN A 1 111 ? 6.443 -10.069 5.601 1.00 86.19 111 GLN A N 1
ATOM 889 C CA . GLN A 1 111 ? 5.076 -10.121 6.176 1.00 86.19 111 GLN A CA 1
ATOM 890 C C . GLN A 1 111 ? 5.031 -9.490 7.589 1.00 86.19 111 GLN A C 1
ATOM 892 O O . GLN A 1 111 ? 4.445 -10.024 8.532 1.00 86.19 111 GLN A O 1
ATOM 897 N N . GLU A 1 112 ? 5.762 -8.384 7.745 1.00 88.50 112 GLU A N 1
ATOM 898 C CA . GLU A 1 112 ? 6.268 -7.914 9.031 1.00 88.50 112 GLU A CA 1
ATOM 899 C C . GLU A 1 112 ? 5.204 -7.065 9.718 1.00 88.50 112 GLU A C 1
ATOM 901 O O . GLU A 1 112 ? 4.725 -6.087 9.145 1.00 88.50 112 GLU A O 1
ATOM 906 N N . GLY A 1 113 ? 4.837 -7.410 10.949 1.00 91.44 113 GLY A N 1
ATOM 907 C CA . GLY A 1 113 ? 3.838 -6.673 11.722 1.00 91.44 113 GLY A CA 1
ATOM 908 C C . GLY A 1 113 ? 2.991 -7.585 12.601 1.00 91.44 113 GLY A C 1
ATOM 909 O O . GLY A 1 113 ? 2.765 -8.758 12.279 1.00 91.44 113 GLY A O 1
ATOM 910 N N . GLN A 1 114 ? 2.514 -7.040 13.718 1.00 94.00 114 GLN A N 1
ATOM 911 C CA . GLN A 1 114 ? 1.732 -7.785 14.711 1.00 94.00 114 GLN A CA 1
ATOM 912 C C . GLN A 1 114 ? 0.298 -8.079 14.247 1.00 94.00 114 GLN A C 1
ATOM 914 O O . GLN A 1 114 ? -0.337 -8.999 14.754 1.00 94.00 114 GLN A O 1
ATOM 919 N N . ASN A 1 115 ? -0.214 -7.307 13.286 1.00 94.88 115 ASN A N 1
ATOM 920 C CA . ASN A 1 115 ? -1.556 -7.418 12.712 1.00 94.88 115 ASN A CA 1
ATOM 921 C C . ASN A 1 115 ? -1.543 -7.012 11.226 1.00 94.88 115 ASN A C 1
ATOM 923 O O . ASN A 1 115 ? -0.534 -6.508 10.723 1.00 94.88 115 ASN A O 1
ATOM 927 N N . GLY A 1 116 ? -2.665 -7.213 10.526 1.00 95.75 116 GLY A N 1
ATOM 928 C CA . GLY A 1 116 ? -2.779 -6.909 9.097 1.00 95.75 116 GLY A CA 1
ATOM 929 C C . GLY A 1 116 ? -2.547 -5.431 8.770 1.00 95.75 116 GLY A C 1
ATOM 930 O O . GLY A 1 116 ? -1.940 -5.106 7.752 1.00 95.75 116 GLY A O 1
ATOM 931 N N . GLY A 1 117 ? -2.947 -4.525 9.665 1.00 96.06 117 GLY A N 1
ATOM 932 C CA . GLY A 1 117 ? -2.736 -3.085 9.509 1.00 96.06 117 GLY A CA 1
ATOM 933 C C . GLY A 1 117 ? -1.268 -2.663 9.573 1.00 96.06 117 GLY A C 1
ATOM 934 O O . GLY A 1 117 ? -0.821 -1.850 8.765 1.00 96.06 117 GLY A O 1
ATOM 935 N N . GLU A 1 118 ? -0.500 -3.235 10.500 1.00 96.00 118 GLU A N 1
ATOM 936 C CA . GLU A 1 118 ? 0.951 -3.028 10.579 1.00 96.00 118 GLU A CA 1
ATOM 937 C C . GLU A 1 118 ? 1.673 -3.593 9.356 1.00 96.00 118 GLU A C 1
ATOM 939 O O . GLU A 1 118 ? 2.546 -2.929 8.797 1.00 96.00 118 GLU A O 1
ATOM 944 N N . ARG A 1 119 ? 1.269 -4.781 8.892 1.00 96.19 119 ARG A N 1
ATOM 945 C CA . ARG A 1 119 ? 1.822 -5.387 7.672 1.00 96.19 119 ARG A CA 1
ATOM 946 C C . ARG A 1 119 ? 1.549 -4.527 6.449 1.00 96.19 119 ARG A C 1
ATOM 948 O O . ARG A 1 119 ? 2.465 -4.263 5.675 1.00 96.19 119 ARG A O 1
ATOM 955 N N . ALA A 1 120 ? 0.323 -4.022 6.317 1.00 95.06 120 ALA A N 1
ATOM 956 C CA . ALA A 1 120 ? -0.057 -3.100 5.253 1.00 95.06 120 ALA A CA 1
ATOM 957 C C . ALA A 1 120 ? 0.777 -1.813 5.300 1.00 95.06 120 ALA A C 1
ATOM 959 O O . ALA A 1 120 ? 1.291 -1.366 4.276 1.00 95.06 120 ALA A O 1
ATOM 960 N N . TYR A 1 121 ? 0.971 -1.243 6.493 1.00 94.12 121 TYR A N 1
ATOM 961 C CA . TYR A 1 121 ? 1.815 -0.065 6.686 1.00 94.12 121 TYR A CA 1
ATOM 962 C C . TYR A 1 121 ? 3.265 -0.317 6.257 1.00 94.12 121 TYR A C 1
ATOM 964 O O . TYR A 1 121 ? 3.838 0.487 5.519 1.00 94.12 121 TYR A O 1
ATOM 972 N N . ASN A 1 122 ? 3.858 -1.426 6.703 1.00 93.56 122 ASN A N 1
ATOM 973 C CA . ASN A 1 122 ? 5.248 -1.763 6.408 1.00 93.56 122 ASN A CA 1
ATOM 974 C C . ASN A 1 122 ? 5.454 -2.063 4.917 1.00 93.56 122 ASN A C 1
ATOM 976 O O . ASN A 1 122 ? 6.409 -1.558 4.324 1.00 93.56 122 ASN A O 1
ATOM 980 N N . ALA A 1 123 ? 4.529 -2.801 4.296 1.00 93.38 123 ALA A N 1
ATOM 981 C CA . ALA A 1 123 ? 4.549 -3.084 2.864 1.00 93.38 123 ALA A CA 1
ATOM 982 C C . ALA A 1 123 ? 4.456 -1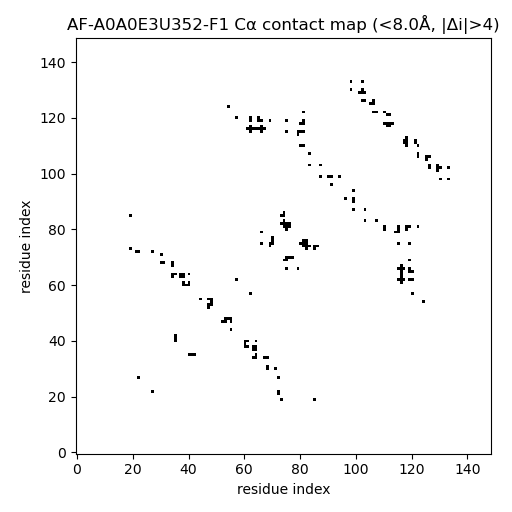.794 2.034 1.00 93.38 123 ALA A C 1
ATOM 984 O O . ALA A 1 123 ? 5.312 -1.550 1.183 1.00 93.38 123 ALA A O 1
ATOM 985 N N . ALA A 1 124 ? 3.479 -0.930 2.335 1.00 92.00 124 ALA A N 1
ATOM 986 C CA . ALA A 1 124 ? 3.304 0.359 1.666 1.00 92.00 124 ALA A CA 1
ATOM 987 C C . ALA A 1 124 ? 4.548 1.244 1.785 1.00 92.00 124 ALA A C 1
ATOM 989 O O . ALA A 1 124 ? 5.016 1.809 0.798 1.00 92.00 124 ALA A O 1
ATOM 990 N N . LYS A 1 125 ? 5.099 1.348 3.000 1.00 91.06 125 LYS A N 1
ATOM 991 C CA . LYS A 1 125 ? 6.288 2.153 3.276 1.00 91.06 125 LYS A CA 1
ATOM 992 C C . LYS A 1 125 ? 7.490 1.664 2.470 1.00 91.06 125 LYS A C 1
ATOM 994 O O . LYS A 1 125 ? 8.155 2.482 1.845 1.00 91.06 125 LYS A O 1
ATOM 999 N N . CYS A 1 126 ? 7.759 0.359 2.485 1.00 92.38 126 CYS A N 1
ATOM 1000 C CA . CYS A 1 126 ? 8.870 -0.226 1.737 1.00 92.38 126 CYS A CA 1
ATOM 1001 C C . CYS A 1 126 ? 8.736 0.049 0.235 1.00 92.38 126 CYS A C 1
ATOM 1003 O O . CYS A 1 126 ? 9.670 0.546 -0.394 1.00 92.38 126 CYS A O 1
ATOM 1005 N N . LEU A 1 127 ? 7.548 -0.205 -0.318 1.00 91.62 127 LEU A N 1
ATOM 1006 C CA . LEU A 1 127 ? 7.286 -0.040 -1.740 1.00 91.62 127 LEU A CA 1
ATOM 1007 C C . LEU A 1 127 ? 7.478 1.411 -2.197 1.00 91.62 127 LEU A C 1
ATOM 1009 O O . LEU A 1 127 ? 8.199 1.655 -3.161 1.00 91.62 127 LEU A O 1
ATOM 1013 N N . ILE A 1 128 ? 6.869 2.371 -1.494 1.00 89.81 128 ILE A N 1
ATOM 1014 C CA . ILE A 1 128 ? 6.981 3.797 -1.837 1.00 89.81 128 ILE A CA 1
ATOM 1015 C C . ILE A 1 128 ? 8.442 4.249 -1.767 1.00 89.81 128 ILE A C 1
ATOM 1017 O O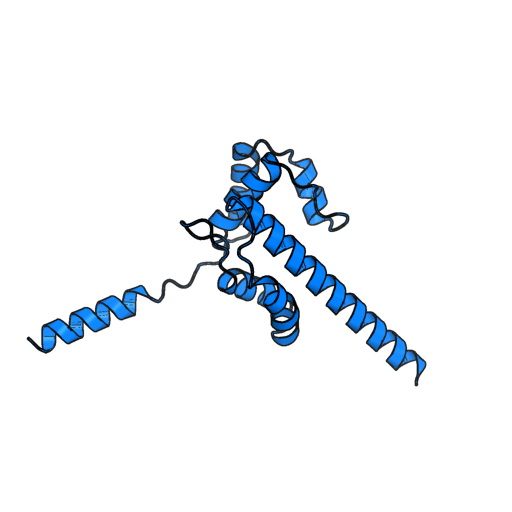 . ILE A 1 128 ? 8.923 4.906 -2.683 1.00 89.81 128 ILE A O 1
ATOM 1021 N N . GLN A 1 129 ? 9.179 3.846 -0.727 1.00 90.75 129 GLN A N 1
ATOM 1022 C CA . GLN A 1 129 ? 10.596 4.194 -0.595 1.00 90.75 129 GLN A CA 1
ATOM 1023 C C . GLN A 1 129 ? 11.446 3.652 -1.750 1.00 90.75 129 GLN A C 1
ATOM 1025 O O . GLN A 1 129 ? 12.354 4.345 -2.217 1.00 90.75 129 GLN A O 1
ATOM 1030 N N . ASN A 1 130 ? 11.160 2.438 -2.225 1.00 92.81 130 ASN A N 1
ATOM 1031 C CA . ASN A 1 130 ? 11.876 1.863 -3.358 1.00 92.81 130 ASN A CA 1
ATOM 1032 C C . ASN A 1 130 ? 11.500 2.541 -4.683 1.00 92.81 130 ASN A C 1
ATOM 1034 O O . ASN A 1 130 ? 12.403 2.848 -5.461 1.00 92.81 130 ASN A O 1
ATOM 1038 N N . LEU A 1 131 ? 10.214 2.833 -4.918 1.00 91.75 131 LEU A N 1
ATOM 1039 C CA . LEU A 1 131 ? 9.758 3.575 -6.102 1.00 91.75 131 LEU A CA 1
ATOM 1040 C C . LEU A 1 131 ? 10.399 4.969 -6.161 1.00 91.75 131 LEU A C 1
ATOM 1042 O O . LEU A 1 131 ? 11.048 5.298 -7.151 1.00 91.75 131 LEU A O 1
ATOM 1046 N N . GLU A 1 132 ? 10.350 5.736 -5.067 1.00 90.75 132 GLU A N 1
ATOM 1047 C CA . GLU A 1 132 ? 11.006 7.049 -4.985 1.00 90.75 132 GLU A CA 1
ATOM 1048 C C . GLU A 1 132 ? 12.519 6.964 -5.243 1.00 90.75 132 GLU A C 1
ATOM 1050 O O . GLU A 1 132 ? 13.125 7.858 -5.844 1.00 90.75 132 GLU A O 1
ATOM 1055 N N . ALA A 1 133 ? 13.175 5.910 -4.745 1.00 92.75 133 ALA A N 1
ATOM 1056 C CA . ALA A 1 133 ? 14.603 5.713 -4.952 1.00 92.75 133 ALA A CA 1
ATOM 1057 C C . ALA A 1 133 ? 14.933 5.402 -6.418 1.00 92.75 133 ALA A C 1
ATOM 1059 O O . ALA A 1 133 ? 15.974 5.852 -6.903 1.00 92.75 133 ALA A O 1
ATOM 1060 N N . LEU A 1 134 ? 14.078 4.650 -7.115 1.00 93.44 134 LEU A N 1
ATOM 1061 C CA . LEU A 1 134 ? 14.219 4.360 -8.543 1.00 93.44 134 LEU A CA 1
ATOM 1062 C C . LEU A 1 134 ? 13.991 5.621 -9.383 1.00 93.44 134 LEU A C 1
ATOM 1064 O O . LEU A 1 134 ? 14.848 5.962 -10.196 1.00 93.44 134 LEU A O 1
ATOM 1068 N N . GLU A 1 135 ? 12.930 6.382 -9.110 1.00 90.75 135 GLU A N 1
ATOM 1069 C CA . GLU A 1 135 ? 12.632 7.652 -9.789 1.00 90.75 135 GLU A CA 1
ATOM 1070 C C . GLU A 1 135 ? 13.807 8.636 -9.693 1.00 90.75 135 GLU A C 1
ATOM 1072 O O . GLU A 1 135 ? 14.315 9.119 -10.709 1.00 90.75 135 GLU A O 1
ATOM 1077 N N . LYS A 1 136 ? 14.354 8.838 -8.486 1.00 92.38 136 LYS A N 1
ATOM 1078 C CA . LYS A 1 136 ? 15.540 9.689 -8.272 1.00 92.38 136 LYS A CA 1
ATOM 1079 C C . LYS A 1 136 ? 16.769 9.208 -9.051 1.00 92.38 136 LYS A C 1
ATOM 1081 O O . LYS A 1 136 ? 17.588 10.028 -9.479 1.00 92.38 136 LYS A O 1
ATOM 1086 N N . ARG A 1 137 ? 16.948 7.891 -9.222 1.00 92.19 137 ARG A N 1
ATOM 1087 C CA . ARG A 1 137 ? 18.057 7.334 -10.018 1.00 92.19 137 ARG A CA 1
ATOM 1088 C C . ARG A 1 137 ? 17.867 7.632 -11.501 1.00 92.19 137 ARG A C 1
ATOM 1090 O O . ARG A 1 137 ? 18.832 8.077 -12.123 1.00 92.19 137 ARG A O 1
ATOM 1097 N N . TYR A 1 138 ? 16.661 7.453 -12.036 1.00 89.69 138 TYR A N 1
ATOM 1098 C CA . TYR A 1 138 ? 16.353 7.755 -13.435 1.00 89.69 138 TYR A CA 1
ATOM 1099 C C . TYR A 1 138 ? 16.530 9.243 -13.748 1.00 89.69 138 TYR A C 1
ATOM 1101 O O . TYR A 1 138 ? 17.212 9.594 -14.711 1.00 89.69 138 TYR A O 1
ATOM 1109 N N . GLU A 1 139 ? 16.039 10.134 -12.884 1.00 90.62 139 GLU A N 1
ATOM 1110 C CA . GLU A 1 139 ? 16.246 11.578 -13.044 1.00 90.62 139 GLU A CA 1
ATOM 1111 C C . GLU A 1 139 ? 17.731 11.960 -13.072 1.00 90.62 139 GLU A C 1
ATOM 1113 O O . GLU A 1 139 ? 18.156 12.796 -13.873 1.00 90.62 139 GLU A O 1
ATOM 1118 N N . LYS A 1 140 ? 18.543 11.353 -12.197 1.00 91.62 140 LYS A N 1
ATOM 1119 C CA . LYS A 1 140 ? 19.986 11.613 -12.141 1.00 91.62 140 LYS A CA 1
ATOM 1120 C C . LYS A 1 140 ? 20.703 11.105 -13.393 1.00 91.62 140 LYS A C 1
ATOM 1122 O O . LYS A 1 140 ? 21.611 11.775 -13.878 1.00 91.62 140 LYS A O 1
ATOM 1127 N N . GLN A 1 141 ? 20.320 9.937 -13.906 1.00 89.31 141 GLN A N 1
ATOM 1128 C CA . GLN A 1 141 ? 20.895 9.372 -15.129 1.00 89.31 141 GLN A CA 1
ATOM 1129 C C . GLN A 1 141 ? 20.579 10.245 -16.348 1.00 89.31 141 GLN A C 1
ATOM 1131 O O . GLN A 1 141 ? 21.499 10.578 -17.093 1.00 89.31 141 GLN A O 1
ATOM 1136 N N . ASN A 1 142 ? 19.333 10.704 -16.481 1.00 86.00 142 ASN A N 1
ATOM 1137 C CA . ASN A 1 142 ? 18.914 11.574 -17.583 1.00 86.00 142 ASN A CA 1
ATOM 1138 C C . ASN A 1 142 ? 19.658 12.920 -17.562 1.00 86.00 142 ASN A C 1
ATOM 1140 O O . ASN A 1 142 ? 20.231 13.322 -18.569 1.00 86.00 142 ASN A O 1
ATOM 1144 N N . LYS A 1 143 ? 19.780 13.563 -16.390 1.00 83.69 143 LYS A N 1
ATOM 1145 C CA . LYS A 1 143 ? 20.553 14.814 -16.245 1.00 83.69 143 LYS A CA 1
ATOM 1146 C C . LYS A 1 143 ? 22.038 14.648 -16.585 1.00 83.69 143 LYS A C 1
ATOM 1148 O O . LYS A 1 143 ? 22.664 15.582 -17.073 1.00 83.69 143 LYS A O 1
ATOM 1153 N N . ASN A 1 144 ? 22.629 13.488 -16.302 1.00 78.25 144 ASN A N 1
ATOM 1154 C CA . ASN A 1 144 ? 24.033 13.232 -16.628 1.00 78.25 144 ASN A CA 1
ATOM 1155 C C . ASN A 1 144 ? 24.243 12.968 -18.127 1.00 78.25 144 ASN A C 1
ATOM 1157 O O . ASN A 1 144 ? 25.272 13.371 -18.665 1.00 78.25 144 ASN A O 1
ATOM 1161 N N . ALA A 1 145 ? 23.284 12.324 -18.797 1.00 71.00 145 ALA A N 1
ATOM 1162 C CA . ALA A 1 145 ? 23.330 12.094 -20.240 1.00 71.00 145 ALA A CA 1
ATOM 1163 C C . ALA A 1 145 ? 23.267 13.415 -21.031 1.00 71.00 145 ALA A C 1
ATOM 1165 O O . ALA A 1 145 ? 24.075 13.623 -21.937 1.00 71.00 145 ALA A O 1
ATOM 1166 N N . ASP A 1 146 ? 22.402 14.343 -20.612 1.00 70.00 146 ASP A N 1
ATOM 1167 C CA . ASP A 1 146 ? 22.262 15.665 -21.241 1.00 70.00 146 ASP A CA 1
ATOM 1168 C C . ASP A 1 146 ? 23.502 16.560 -21.054 1.00 70.00 146 ASP A C 1
ATOM 1170 O O . ASP A 1 146 ? 23.801 17.385 -21.906 1.00 70.00 146 ASP A O 1
ATOM 1174 N N . ASN A 1 147 ? 24.265 16.380 -19.969 1.00 63.34 147 ASN A N 1
ATOM 1175 C CA . AS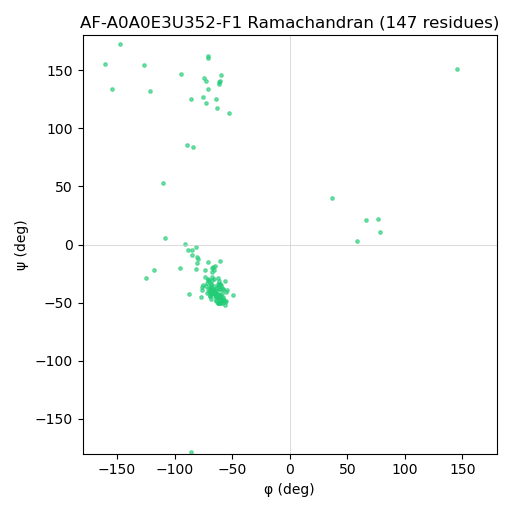N A 1 147 ? 25.490 17.150 -19.703 1.00 63.34 147 ASN A CA 1
ATOM 1176 C C . ASN A 1 147 ? 26.749 16.585 -20.394 1.00 63.34 147 ASN A C 1
ATOM 1178 O O . ASN A 1 147 ? 27.826 17.165 -20.256 1.00 63.34 147 ASN A O 1
ATOM 1182 N N . THR A 1 148 ? 26.641 15.438 -21.075 1.00 58.53 148 THR A N 1
ATOM 1183 C CA . THR A 1 148 ? 27.770 14.766 -21.755 1.00 58.53 148 THR A CA 1
ATOM 1184 C C . THR A 1 148 ? 27.667 14.864 -23.288 1.00 58.53 148 THR A C 1
ATOM 1186 O O . THR A 1 148 ? 28.487 14.276 -23.993 1.00 58.53 148 THR A O 1
ATOM 1189 N N . THR A 1 149 ? 26.682 15.612 -23.802 1.00 52.78 149 THR A N 1
ATOM 1190 C CA . THR A 1 149 ? 26.469 15.893 -25.235 1.00 52.78 149 THR A CA 1
ATOM 1191 C C . THR A 1 149 ? 26.735 17.366 -25.524 1.00 52.78 149 THR A C 1
ATOM 1193 O O . THR A 1 149 ? 27.341 17.654 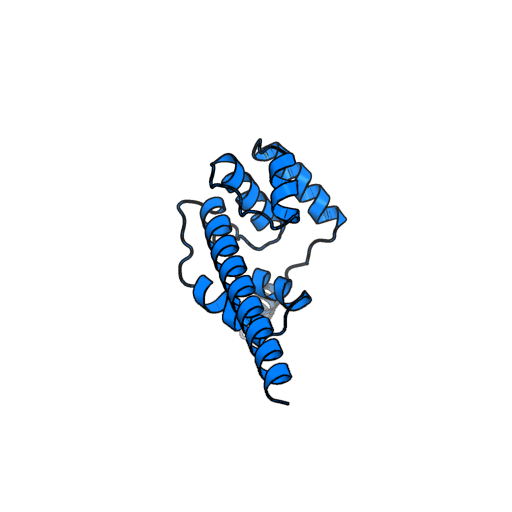-26.580 1.00 52.78 149 THR A O 1
#

Foldseek 3Di:
DVVVVVVVVVVVVVVVPPPQDADDPVLLVVLQVVLCVVLVDDPVLVVCVVVVPDQDDDDSSQLSSLLSNCVSRVQADPVLAGDLVSVLVVCVVPDPPVLSCQLQVVLNPDSDDPGSSRSSSSNVVSSVVRSVVVVVVVVVVVVVVVVVD

InterPro domains:
  IPR006170 Pheromone/general odorant binding protein [PF01395] (24-130)
  IPR036728 Pheromone/general odorant binding protein superfamily [G3DSA:1.10.238.20] (21-136)
  IPR036728 Pheromone/general odorant binding protein superfamily [SSF47565] (26-130)

Sequence (149 aa):
MMKLLLLLVFVSLSMQFQAKRKLTQDEIRAANKKCLKNSGMDSGVVKNIISLDTFPKPSDKYFKYLECMYFDQGYLDSDGLISYETIEDFILDFYDVDTVKQALEPCVVLQEGQNGGERAYNAAKCLIQNLEALEKRYEKQNKNADNTT

Secondary structure (DSSP, 8-state):
-HHHHHHHHHHHHHTT---PPPPPHHHHHHHHHHHHHHHT--HHHHHHHHT-S-PPPP-HHHHHHHHHHHHHHTSB-TTS-B-HHHHHHHHTTTS-HHHHHHHHGGGTT---SSSHHHHHHHHHHHHHHHHHHHHHHHHHHHHHHHTT-

Solvent-accessible surface area (backbone atoms only — not comparable to full-atom values): 8476 Å² total; per-residue (Å²): 111,72,72,59,53,54,51,53,51,53,55,60,57,63,68,73,68,71,76,82,76,81,78,50,73,68,53,49,53,51,47,50,56,50,22,34,65,74,30,69,40,63,73,68,59,55,56,41,57,74,65,66,81,50,84,76,78,90,45,74,34,52,23,46,25,39,30,46,49,30,38,78,70,53,32,24,50,97,87,42,45,73,33,61,68,54,47,48,66,54,50,56,78,80,43,56,70,69,59,48,47,69,22,42,61,84,46,68,83,60,78,48,54,98,46,34,15,42,22,46,50,49,44,53,52,44,32,51,55,35,46,55,54,50,52,56,48,53,54,51,51,54,58,52,55,67,73,74,111